Protein AF-A0A5E4IIJ9-F1 (afdb_monomer)

Solvent-accessible surface area (backbone atoms only — not comparable to full-atom values): 4917 Å² total; per-residue (Å²): 143,86,91,84,83,84,60,81,67,59,54,50,55,56,48,50,56,56,51,62,75,66,58,84,57,96,70,56,72,65,58,58,51,50,52,25,50,51,29,46,77,70,68,38,20,74,60,16,32,55,43,27,47,58,50,35,74,76,38,76,82,43,62,67,42,56,52,50,28,51,53,20,52,55,49,43,52,52,55,58,57,74,74,110

Radius of gyration: 15.54 Å; Cα contacts (8 Å, |Δi|>4): 49; chains: 1; bounding box: 24×48×44 Å

Secondary structure (DSSP, 8-state):
-------HHHHHHHHHHHHHTT--S---HHHHHHHHHHHHHTT-HHHHHHHHHHHHHH-TT-HHHHHHHHHHHHHHHHHHHTT-

Sequence (84 aa):
MAPWSPGGRSTIIRIYDRLRSKSDSKGDINELTQECALLMDLGKYGKAARCYDEVLELEPENATASNNKGNSLMNLSKYLEAIH

Nearest PDB structures (foldseek):
  7qij-assembly1_CC  TM=9.069E-01  e=2.050E-01  Yersinia enterocolitica
  8arb-assembly1_A  TM=9.137E-01  e=2.332E-01  Yersinia enterocolitica
  3zgq-assembly1_A  TM=6.747E-01  e=2.186E-01  Homo sapiens
  3qou-assembly1_A  TM=6.395E-01  e=4.448E-01  Escherichia coli K-12
  5waq-assembly1_A  TM=6.132E-01  e=2.831E-01  Neisseria gonorrhoeae FA 1090

Foldseek 3Di:
DDDDDPDPPVVVVVVVVVVVVVPPDPDDLVVLLVVLVVCVVVLVLVVSLVSLVVSCVVPVPPPSSVVVNVVSVVSVVVVVVVVD

pLDDT: mean 70.81, std 16.82, range [33.41, 89.81]

Mean predicted aligned error: 11.94 Å

Structure (mmCIF, N/CA/C/O backbone):
data_AF-A0A5E4IIJ9-F1
#
_entry.id   AF-A0A5E4IIJ9-F1
#
loop_
_atom_site.group_PDB
_atom_site.id
_atom_site.type_symbol
_atom_site.label_atom_id
_atom_site.label_alt_id
_atom_site.label_comp_id
_atom_site.label_asym_id
_atom_site.label_entity_id
_atom_site.label_seq_id
_atom_site.pdbx_PDB_ins_code
_atom_site.Cartn_x
_atom_site.Cartn_y
_atom_site.Cartn_z
_atom_site.occupancy
_atom_site.B_iso_or_equiv
_atom_site.auth_seq_id
_atom_site.auth_comp_id
_atom_site.auth_asym_id
_atom_site.auth_atom_id
_atom_site.pdbx_PDB_model_num
ATOM 1 N N . MET A 1 1 ? 14.287 -38.586 -1.984 1.00 34.34 1 MET A N 1
ATOM 2 C CA . MET A 1 1 ? 14.960 -37.875 -3.092 1.00 34.34 1 MET A CA 1
ATOM 3 C C . MET A 1 1 ? 13.894 -37.046 -3.802 1.00 34.34 1 MET A C 1
ATOM 5 O O . MET A 1 1 ? 12.943 -37.637 -4.284 1.00 34.34 1 MET A O 1
ATOM 9 N N . ALA A 1 2 ? 13.965 -35.714 -3.768 1.00 61.72 2 ALA A N 1
ATOM 10 C CA . ALA A 1 2 ? 13.024 -34.794 -4.438 1.00 61.72 2 ALA A CA 1
ATOM 11 C C . ALA A 1 2 ? 13.861 -33.803 -5.267 1.00 61.72 2 ALA A C 1
ATOM 13 O O . ALA A 1 2 ? 14.973 -33.516 -4.812 1.00 61.72 2 ALA A O 1
ATOM 14 N N . PRO A 1 3 ? 13.414 -33.301 -6.444 1.00 53.03 3 PRO A N 1
ATOM 15 C CA . PRO A 1 3 ? 12.563 -32.098 -6.446 1.00 53.03 3 PRO A CA 1
ATOM 16 C C . PRO A 1 3 ? 11.734 -31.850 -7.738 1.00 53.03 3 PRO A C 1
ATOM 18 O O . PRO A 1 3 ? 12.294 -31.594 -8.799 1.00 53.03 3 PRO A O 1
ATOM 21 N N . TRP A 1 4 ? 10.405 -31.760 -7.645 1.00 33.41 4 TRP A N 1
ATOM 22 C CA . TRP A 1 4 ? 9.646 -30.807 -8.476 1.00 33.41 4 TRP A CA 1
ATOM 23 C C . TRP A 1 4 ? 8.311 -30.481 -7.798 1.00 33.41 4 TRP A C 1
ATOM 25 O O . TRP A 1 4 ? 7.437 -31.331 -7.642 1.00 33.41 4 TRP A O 1
ATOM 35 N N . SER A 1 5 ? 8.225 -29.260 -7.277 1.00 41.59 5 SER A N 1
ATOM 36 C CA . SER A 1 5 ? 7.240 -28.815 -6.292 1.00 41.59 5 SER A CA 1
ATOM 37 C C . SER A 1 5 ? 5.909 -28.404 -6.935 1.00 41.59 5 SER A C 1
ATOM 39 O O . SER A 1 5 ? 5.908 -27.516 -7.791 1.00 41.59 5 SER A O 1
ATOM 41 N N . PRO A 1 6 ? 4.753 -28.934 -6.492 1.00 40.59 6 PRO A N 1
ATOM 42 C CA . PRO A 1 6 ? 3.468 -28.423 -6.935 1.00 40.59 6 PRO A CA 1
ATOM 43 C C . PRO A 1 6 ? 3.162 -27.106 -6.207 1.00 40.59 6 PRO A C 1
ATOM 45 O O . PRO A 1 6 ? 2.940 -27.072 -5.001 1.00 40.59 6 PRO A O 1
ATOM 48 N N . GLY A 1 7 ? 3.137 -26.005 -6.957 1.00 42.59 7 GLY A N 1
ATOM 49 C CA . GLY A 1 7 ? 2.232 -24.886 -6.687 1.00 42.59 7 GLY A CA 1
ATOM 50 C C . GLY A 1 7 ? 2.365 -24.183 -5.332 1.00 42.59 7 GLY A C 1
ATOM 51 O O . GLY A 1 7 ? 1.401 -24.120 -4.570 1.00 42.59 7 GLY A O 1
ATOM 52 N N . GLY A 1 8 ? 3.491 -23.505 -5.096 1.00 47.00 8 GLY A N 1
ATOM 53 C CA . GLY A 1 8 ? 3.689 -22.581 -3.964 1.00 47.00 8 GLY A CA 1
ATOM 54 C C . GLY A 1 8 ? 2.749 -21.359 -3.910 1.00 47.00 8 GLY A C 1
ATOM 55 O O . GLY A 1 8 ? 2.927 -20.495 -3.063 1.00 47.00 8 GLY A O 1
ATOM 56 N N . ARG A 1 9 ? 1.736 -21.261 -4.787 1.00 46.62 9 ARG A N 1
ATOM 57 C CA . ARG A 1 9 ? 0.714 -20.194 -4.759 1.00 46.62 9 ARG A CA 1
ATOM 58 C C . ARG A 1 9 ? -0.524 -20.566 -3.935 1.00 46.62 9 ARG A C 1
ATOM 60 O O . ARG A 1 9 ? -1.196 -19.673 -3.434 1.00 46.62 9 ARG A O 1
ATOM 67 N N . SER A 1 10 ? -0.815 -21.861 -3.773 1.00 46.59 10 SER A N 1
ATOM 68 C CA . SER A 1 10 ? -1.982 -22.337 -3.008 1.00 46.59 10 SER A CA 1
ATOM 69 C C . SER A 1 10 ? -1.700 -22.385 -1.505 1.00 46.59 10 SER A C 1
ATOM 71 O O . SER A 1 10 ? -2.557 -22.055 -0.686 1.00 46.59 10 SER A O 1
ATOM 73 N N . THR A 1 11 ? -0.462 -22.716 -1.128 1.00 50.22 11 THR A N 1
ATOM 74 C CA . THR A 1 11 ? -0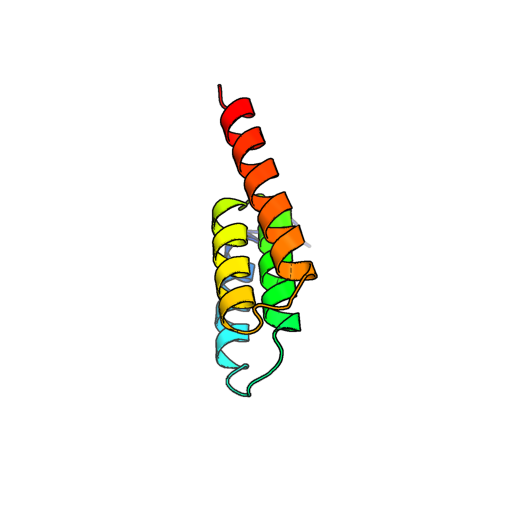.029 -22.705 0.271 1.00 50.22 11 THR A CA 1
ATOM 75 C C . THR A 1 11 ? -0.026 -21.303 0.845 1.00 50.22 11 THR A C 1
ATOM 77 O O . THR A 1 11 ? -0.528 -21.148 1.944 1.00 50.22 11 THR A O 1
ATOM 80 N N . ILE A 1 12 ? 0.451 -20.290 0.113 1.00 54.44 12 ILE A N 1
ATOM 81 C CA . ILE A 1 12 ? 0.453 -18.902 0.594 1.00 54.44 12 ILE A CA 1
ATOM 82 C C . ILE A 1 12 ? -0.972 -18.463 0.928 1.00 54.44 12 ILE A C 1
ATOM 84 O O . ILE A 1 12 ? -1.217 -18.110 2.069 1.00 54.44 12 ILE A O 1
ATOM 88 N N . ILE A 1 13 ? -1.934 -18.595 0.009 1.00 58.97 13 ILE A N 1
ATOM 89 C CA . ILE A 1 13 ? -3.335 -18.203 0.264 1.00 58.97 13 ILE A CA 1
ATOM 90 C C . ILE A 1 13 ? -3.906 -18.949 1.481 1.00 58.97 13 ILE A C 1
ATOM 92 O O . ILE A 1 13 ? -4.532 -18.345 2.343 1.00 58.97 13 ILE A O 1
ATOM 96 N N . ARG A 1 14 ? -3.625 -20.251 1.605 1.00 55.38 14 ARG A N 1
ATOM 97 C CA . ARG A 1 14 ? -4.116 -21.076 2.718 1.00 55.38 14 ARG A CA 1
ATOM 98 C C . ARG A 1 14 ? -3.416 -20.786 4.052 1.00 55.38 14 ARG A C 1
ATOM 100 O O . ARG A 1 14 ? -3.999 -21.001 5.111 1.00 55.38 14 ARG A O 1
ATOM 107 N N . ILE A 1 15 ? -2.157 -20.356 4.007 1.00 56.75 15 ILE A N 1
ATOM 108 C CA . ILE A 1 15 ? -1.398 -19.877 5.165 1.00 56.75 15 ILE A CA 1
ATOM 109 C C . ILE A 1 15 ? -1.941 -18.500 5.570 1.00 56.75 15 ILE A C 1
ATOM 111 O O . ILE A 1 15 ? -2.186 -18.299 6.750 1.00 56.75 15 ILE A O 1
ATOM 115 N N . TYR A 1 16 ? -2.233 -17.618 4.612 1.00 51.97 16 TYR A N 1
ATOM 116 C CA . TYR A 1 16 ? -2.861 -16.309 4.821 1.00 51.97 16 TYR A CA 1
ATOM 117 C C . TYR A 1 16 ? -4.245 -16.418 5.480 1.00 51.97 16 TYR A C 1
ATOM 119 O O . TYR A 1 16 ? -4.474 -15.786 6.505 1.00 51.97 16 TYR A O 1
ATOM 127 N N . ASP A 1 17 ? -5.135 -17.283 4.981 1.00 57.12 17 ASP A N 1
ATOM 128 C CA . ASP A 1 17 ? -6.452 -17.530 5.602 1.00 57.12 17 ASP A CA 1
ATOM 129 C C . ASP A 1 17 ? -6.327 -18.059 7.042 1.00 57.12 17 ASP A C 1
ATOM 131 O O . ASP A 1 17 ? -7.094 -17.707 7.938 1.00 57.12 17 ASP A O 1
ATOM 135 N N . ARG A 1 18 ? -5.311 -18.895 7.292 1.00 52.50 18 ARG A N 1
ATOM 136 C CA . ARG A 1 18 ? -5.032 -19.456 8.619 1.00 52.50 18 ARG A CA 1
ATOM 137 C C . ARG A 1 18 ? -4.411 -18.435 9.579 1.00 52.50 18 ARG A C 1
ATOM 139 O O . ARG A 1 18 ? -4.635 -18.544 10.781 1.00 52.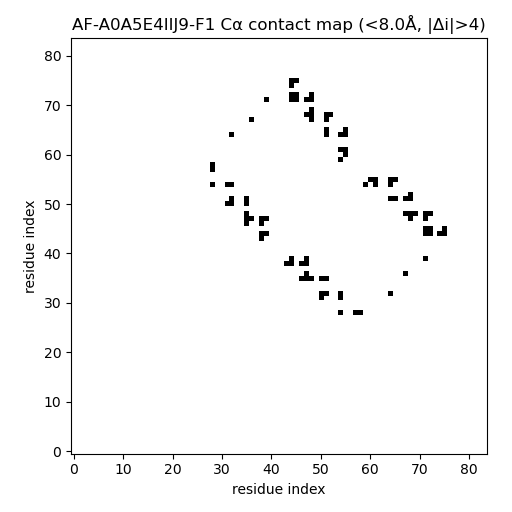50 18 ARG A O 1
ATOM 146 N N . LEU A 1 19 ? -3.634 -17.478 9.075 1.00 51.78 19 LEU A N 1
ATOM 147 C CA . LEU A 1 19 ? -3.109 -16.361 9.865 1.00 51.78 19 LEU A CA 1
ATOM 148 C C . LEU A 1 19 ? -4.244 -15.404 10.258 1.00 51.78 19 LEU A C 1
ATOM 150 O O . LEU A 1 19 ? -4.338 -15.024 11.4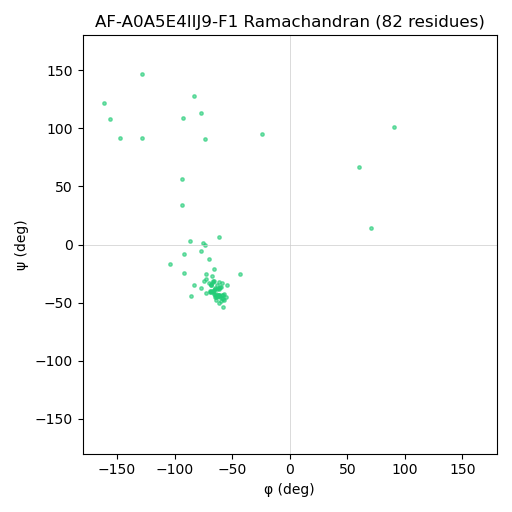22 1.00 51.78 19 LEU A O 1
ATOM 154 N N . ARG A 1 20 ? -5.186 -15.149 9.340 1.00 57.06 20 ARG A N 1
ATOM 155 C CA . ARG A 1 20 ? -6.369 -14.304 9.567 1.00 57.06 20 ARG A CA 1
ATOM 156 C C . ARG A 1 20 ? -7.304 -14.830 10.662 1.00 57.06 20 ARG A C 1
ATOM 158 O O . ARG A 1 20 ? -7.894 -14.040 11.382 1.00 57.06 20 ARG A O 1
ATOM 165 N N . SER A 1 21 ? -7.401 -16.150 10.843 1.00 46.94 21 SER A N 1
ATOM 166 C CA . SER A 1 21 ? -8.206 -16.746 11.926 1.00 46.94 21 SER A CA 1
ATOM 167 C C . SER A 1 21 ? -7.544 -16.682 13.316 1.00 46.94 21 SER A C 1
ATOM 169 O O . SER A 1 21 ? -8.156 -17.115 14.292 1.00 46.94 21 SER A O 1
ATOM 171 N N . LYS A 1 22 ? -6.287 -16.223 13.423 1.00 45.94 22 LYS A N 1
ATOM 172 C CA . LYS A 1 22 ? -5.562 -16.094 14.700 1.00 45.94 22 LYS A CA 1
ATOM 173 C C . LYS A 1 22 ? -5.458 -14.653 15.208 1.00 45.94 22 LYS A C 1
ATOM 175 O O . LYS A 1 22 ? -5.184 -14.484 16.392 1.00 45.94 22 LYS A O 1
ATOM 180 N N . SER A 1 23 ? -5.689 -13.644 14.366 1.00 45.38 23 SER A N 1
ATOM 181 C CA . SER A 1 23 ? -5.546 -12.223 14.722 1.00 45.38 23 SER A CA 1
ATOM 182 C C . SER A 1 23 ? -6.857 -11.577 15.200 1.00 45.38 23 SER A C 1
ATOM 184 O O . SER A 1 23 ? -7.096 -10.395 14.964 1.00 45.38 23 SER A O 1
ATOM 186 N N . ASP A 1 24 ? -7.720 -12.328 15.890 1.00 51.66 24 ASP A N 1
ATOM 187 C CA . ASP A 1 24 ? -8.901 -11.757 16.564 1.00 51.66 24 ASP A CA 1
ATOM 188 C C . ASP A 1 24 ? -8.535 -10.964 17.838 1.00 51.66 24 ASP A C 1
ATOM 190 O O . ASP A 1 24 ? -9.395 -10.376 18.495 1.00 51.66 24 ASP A O 1
ATOM 194 N N . SER A 1 25 ? -7.251 -10.877 18.192 1.00 42.66 25 SER A N 1
ATOM 195 C CA . SER A 1 25 ? -6.763 -9.870 19.132 1.00 42.66 25 SER A CA 1
ATOM 196 C C . SER A 1 25 ? -6.291 -8.653 18.348 1.00 42.66 25 SER A C 1
ATOM 198 O O . SER A 1 25 ? -5.252 -8.733 17.704 1.00 42.66 25 SER A O 1
ATOM 200 N N . LYS A 1 26 ? -7.044 -7.546 18.421 1.00 51.09 26 LYS A N 1
ATOM 201 C CA . LYS A 1 26 ? -6.627 -6.177 18.056 1.00 51.09 26 LYS A CA 1
ATOM 202 C C . LYS A 1 26 ? -5.097 -6.002 18.137 1.00 51.09 26 LYS A C 1
ATOM 204 O O . LYS A 1 26 ? -4.573 -5.754 19.218 1.00 51.09 26 LYS A O 1
ATOM 209 N N . GLY A 1 27 ? -4.413 -6.162 17.011 1.00 51.53 27 GLY A N 1
ATOM 210 C CA . GLY A 1 27 ? -2.962 -6.070 16.874 1.00 51.53 27 GLY A CA 1
ATOM 211 C C . GLY A 1 27 ? -2.694 -5.505 15.492 1.00 51.53 27 GLY A C 1
ATOM 212 O O . GLY A 1 27 ? -2.920 -6.162 14.487 1.00 51.53 27 GLY A O 1
ATOM 213 N N . ASP A 1 28 ? -2.586 -4.183 15.457 1.00 63.44 28 ASP A N 1
ATOM 214 C CA . ASP A 1 28 ? -1.394 -3.456 15.027 1.00 63.44 28 ASP A CA 1
ATOM 215 C C . ASP A 1 28 ? -1.449 -3.163 13.533 1.00 63.44 28 ASP A C 1
ATOM 217 O O . ASP A 1 28 ? -1.131 -3.988 12.687 1.00 63.44 28 ASP A O 1
ATOM 221 N N . ILE A 1 29 ? -1.801 -1.924 13.203 1.00 69.56 29 ILE A N 1
ATOM 222 C CA . ILE A 1 29 ? -1.711 -1.324 11.863 1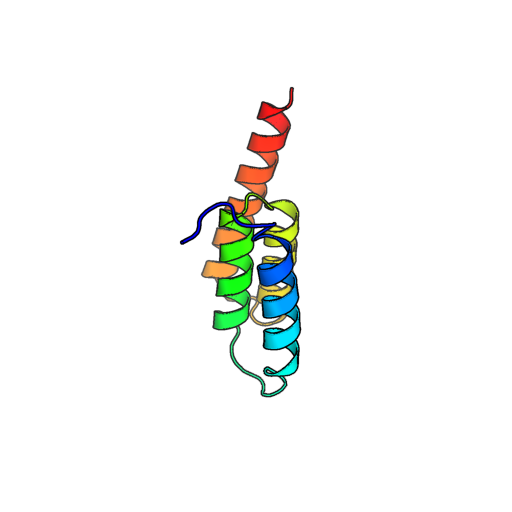.00 69.56 29 ILE A CA 1
ATOM 223 C C . ILE A 1 29 ? -0.388 -1.653 11.146 1.00 69.56 29 ILE A C 1
ATOM 225 O O . ILE A 1 29 ? -0.344 -1.725 9.919 1.00 69.56 29 ILE A O 1
ATOM 229 N N . ASN A 1 30 ? 0.671 -1.946 11.900 1.00 74.38 30 ASN A N 1
ATOM 230 C CA . ASN A 1 30 ? 1.934 -2.480 11.404 1.00 74.38 30 ASN A CA 1
ATOM 231 C C . ASN A 1 30 ? 1.804 -3.818 10.653 1.00 74.38 30 ASN A C 1
ATOM 233 O O . ASN A 1 30 ? 2.422 -3.966 9.601 1.00 74.38 30 ASN A O 1
ATOM 237 N N . GLU A 1 31 ? 1.020 -4.780 11.143 1.00 76.75 31 GLU A N 1
ATOM 238 C CA . GLU A 1 31 ? 0.825 -6.084 10.492 1.00 76.75 31 GLU A CA 1
ATOM 239 C C . GLU A 1 31 ? 0.031 -5.924 9.183 1.00 76.75 31 GLU A C 1
ATO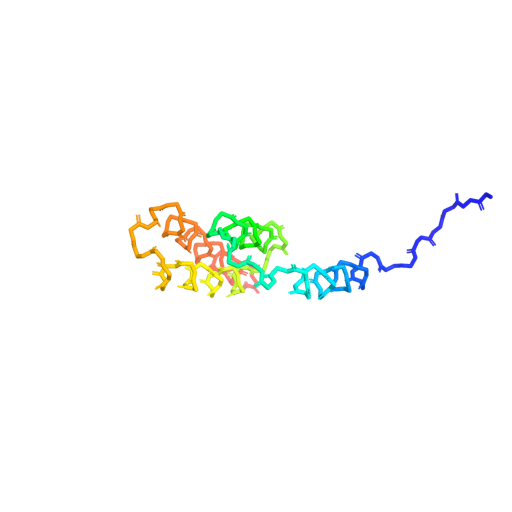M 241 O O . GLU A 1 31 ? 0.434 -6.447 8.142 1.00 76.75 31 GLU A O 1
ATOM 246 N N . LEU A 1 32 ? -1.001 -5.069 9.194 1.00 77.81 32 LEU A N 1
ATOM 247 C CA . LEU A 1 32 ? -1.749 -4.680 7.991 1.00 77.81 32 LEU A CA 1
ATOM 248 C C . LEU A 1 32 ? -0.833 -3.979 6.968 1.00 77.81 32 LEU A C 1
ATOM 250 O O . LEU A 1 32 ? -0.839 -4.302 5.783 1.00 77.81 32 LEU A O 1
ATOM 254 N N . THR A 1 33 ? 0.033 -3.074 7.431 1.00 80.44 33 THR A N 1
ATOM 255 C CA . THR A 1 33 ? 1.003 -2.361 6.582 1.00 80.44 33 THR A CA 1
ATOM 256 C C . THR A 1 33 ? 2.012 -3.320 5.940 1.00 80.44 33 THR A C 1
ATOM 258 O O . THR A 1 33 ? 2.371 -3.142 4.771 1.00 80.44 33 THR A O 1
ATOM 261 N N . GLN A 1 34 ? 2.450 -4.353 6.670 1.00 81.06 34 GLN A N 1
ATOM 262 C CA . GLN A 1 34 ? 3.322 -5.405 6.141 1.00 81.06 34 GLN A CA 1
ATOM 263 C C . GLN A 1 34 ? 2.608 -6.258 5.088 1.00 81.06 34 GLN A C 1
ATOM 265 O O . GLN A 1 34 ? 3.192 -6.549 4.045 1.00 81.06 34 GLN A O 1
ATOM 270 N N . GLU A 1 35 ? 1.336 -6.606 5.294 1.00 82.69 35 GLU A N 1
ATOM 271 C CA . GLU A 1 35 ? 0.540 -7.310 4.285 1.00 82.69 35 GLU A CA 1
ATOM 272 C C . GLU A 1 35 ? 0.395 -6.488 2.994 1.00 82.69 35 GLU A C 1
ATOM 274 O O . GLU A 1 35 ? 0.616 -7.010 1.894 1.00 82.69 35 GLU A O 1
ATOM 279 N N . CYS A 1 36 ? 0.105 -5.189 3.108 1.00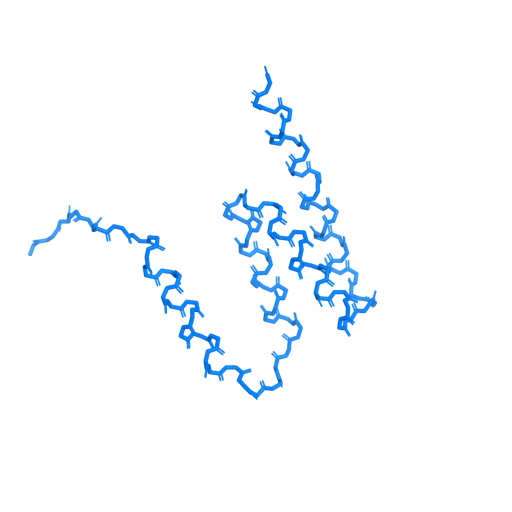 84.88 36 CYS A N 1
ATOM 280 C CA . CYS A 1 36 ? 0.013 -4.303 1.948 1.00 84.88 36 CYS A CA 1
ATOM 281 C C . CYS A 1 36 ? 1.346 -4.206 1.186 1.00 84.88 36 CYS A C 1
ATOM 283 O O . CYS A 1 36 ? 1.355 -4.202 -0.049 1.00 84.88 36 CYS A O 1
ATOM 285 N N . ALA A 1 37 ? 2.475 -4.189 1.901 1.00 82.25 37 ALA A N 1
ATOM 286 C CA . ALA A 1 37 ? 3.804 -4.196 1.291 1.00 82.25 37 ALA A CA 1
ATOM 287 C C . ALA A 1 37 ? 4.086 -5.510 0.538 1.00 82.25 37 ALA A C 1
ATOM 289 O O . ALA A 1 37 ? 4.589 -5.488 -0.582 1.00 82.25 37 ALA A O 1
ATOM 290 N N . LEU A 1 38 ? 3.666 -6.659 1.071 1.00 84.31 38 LEU A N 1
ATOM 291 C CA . LEU A 1 38 ? 3.797 -7.938 0.361 1.00 84.31 38 LEU A CA 1
ATOM 292 C C . LEU A 1 38 ? 2.980 -7.959 -0.943 1.00 84.31 38 LEU A C 1
ATOM 294 O O . LEU A 1 38 ? 3.408 -8.535 -1.943 1.00 84.31 38 LEU A O 1
ATOM 298 N N . LEU A 1 39 ? 1.814 -7.306 -0.978 1.00 82.44 39 LEU A N 1
ATOM 299 C CA . LEU A 1 39 ? 1.021 -7.167 -2.207 1.00 82.44 39 LEU A CA 1
ATOM 300 C C . LEU A 1 39 ? 1.721 -6.303 -3.269 1.00 82.44 39 LEU A C 1
ATOM 302 O O . LEU A 1 39 ? 1.561 -6.584 -4.463 1.00 82.44 39 LEU A O 1
ATOM 306 N N . MET A 1 40 ? 2.500 -5.301 -2.849 1.00 81.06 40 MET A N 1
ATOM 307 C CA . MET A 1 40 ? 3.363 -4.509 -3.733 1.00 81.06 40 MET A CA 1
ATOM 308 C C . MET A 1 40 ? 4.458 -5.365 -4.365 1.00 81.06 40 MET A C 1
ATOM 310 O O . MET A 1 40 ? 4.620 -5.338 -5.586 1.00 81.06 40 MET A O 1
ATOM 314 N N . ASP A 1 41 ? 5.142 -6.175 -3.556 1.00 78.62 41 ASP A N 1
ATOM 315 C CA . ASP A 1 41 ? 6.224 -7.056 -4.013 1.00 78.62 41 ASP A CA 1
ATOM 316 C C . ASP A 1 41 ? 5.718 -8.158 -4.953 1.00 78.62 41 ASP A C 1
ATOM 318 O O . ASP A 1 41 ? 6.400 -8.567 -5.891 1.00 78.62 41 ASP A O 1
ATOM 322 N N . LEU A 1 42 ? 4.476 -8.606 -4.757 1.00 80.62 42 LEU A N 1
ATOM 323 C CA . LEU A 1 42 ? 3.801 -9.552 -5.648 1.00 80.62 42 LEU A CA 1
ATOM 324 C C . LEU A 1 42 ? 3.321 -8.922 -6.970 1.00 80.62 42 LEU A C 1
ATOM 326 O O . LEU A 1 42 ? 2.683 -9.614 -7.769 1.00 80.62 42 LEU A O 1
ATOM 330 N N . GLY A 1 43 ? 3.565 -7.627 -7.195 1.00 80.88 43 GLY A N 1
ATOM 331 C CA . GLY A 1 43 ? 3.131 -6.898 -8.390 1.00 80.88 43 GLY A CA 1
ATOM 332 C C . GLY A 1 43 ? 1.620 -6.658 -8.455 1.00 80.88 43 GLY A C 1
ATOM 333 O O . GLY A 1 43 ? 1.076 -6.318 -9.505 1.00 80.88 43 GLY A O 1
ATOM 334 N N . LYS A 1 44 ? 0.897 -6.846 -7.343 1.00 84.00 44 LYS A N 1
ATOM 335 C CA . LYS A 1 44 ? -0.561 -6.669 -7.266 1.00 84.00 44 LYS A CA 1
ATOM 336 C C . LYS A 1 44 ? -0.913 -5.259 -6.805 1.00 84.00 44 LYS A C 1
ATOM 338 O O . LYS A 1 44 ? -1.664 -5.081 -5.845 1.00 84.00 44 LYS A O 1
ATOM 343 N N . TYR A 1 45 ? -0.426 -4.262 -7.535 1.00 85.81 45 TYR A N 1
ATOM 344 C CA . TYR A 1 45 ? -0.540 -2.846 -7.173 1.00 85.81 45 TYR A CA 1
ATOM 345 C C . TYR A 1 45 ? -1.980 -2.382 -6.904 1.00 85.81 45 TYR A C 1
ATOM 347 O O . TYR A 1 45 ? -2.215 -1.598 -5.991 1.00 85.81 45 TYR A O 1
ATOM 355 N N . GLY A 1 46 ? -2.969 -2.920 -7.628 1.00 82.50 46 GLY A N 1
ATOM 356 C CA . GLY A 1 46 ? -4.379 -2.567 -7.418 1.00 82.50 46 GLY A CA 1
ATOM 357 C C . GLY A 1 46 ? -4.945 -3.069 -6.085 1.00 82.50 46 GLY A C 1
ATOM 358 O O . GLY A 1 46 ? -5.760 -2.393 -5.465 1.00 82.50 46 GLY A O 1
ATOM 359 N N . LYS A 1 47 ? -4.491 -4.237 -5.609 1.00 82.69 47 LYS A N 1
ATOM 360 C CA . LYS A 1 47 ? -4.865 -4.745 -4.279 1.00 82.69 47 LYS A CA 1
ATOM 361 C C . LYS A 1 47 ? -4.089 -4.031 -3.175 1.00 82.69 47 LYS A C 1
ATOM 363 O O . LYS A 1 47 ? -4.674 -3.743 -2.140 1.00 82.69 47 LYS A O 1
ATOM 368 N N . ALA A 1 48 ? -2.818 -3.711 -3.419 1.00 85.00 48 ALA A N 1
ATOM 369 C CA . ALA A 1 48 ? -1.995 -2.948 -2.485 1.00 85.00 48 ALA A CA 1
ATOM 370 C C . ALA A 1 48 ? -2.578 -1.554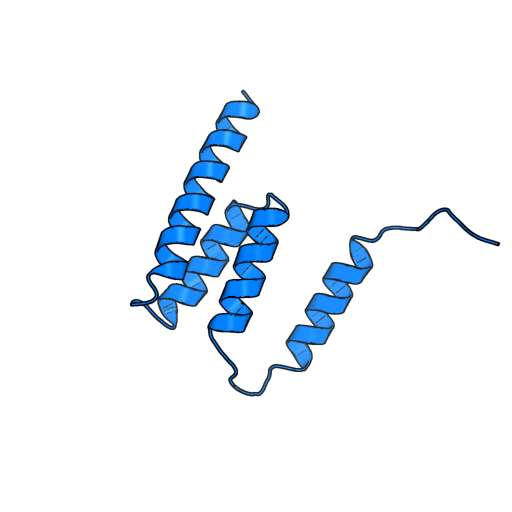 -2.207 1.00 85.00 48 ALA A C 1
ATOM 372 O O . ALA A 1 48 ? -2.707 -1.174 -1.050 1.00 85.00 48 ALA A O 1
ATOM 373 N N . ALA A 1 49 ? -3.023 -0.829 -3.241 1.00 87.00 49 ALA A N 1
ATOM 374 C CA . ALA A 1 49 ? -3.645 0.486 -3.070 1.00 87.00 49 ALA A CA 1
ATOM 375 C C . ALA A 1 49 ? -4.885 0.432 -2.161 1.00 87.00 49 ALA A C 1
ATOM 377 O O . ALA A 1 49 ? -5.023 1.257 -1.264 1.00 87.00 49 ALA A O 1
ATOM 378 N N . ARG A 1 50 ? -5.739 -0.581 -2.353 1.00 85.94 50 ARG A N 1
ATOM 379 C CA . ARG A 1 50 ? -6.946 -0.793 -1.542 1.00 85.94 50 ARG A CA 1
ATOM 380 C C . ARG A 1 50 ? -6.619 -1.201 -0.100 1.00 85.94 50 ARG A C 1
ATOM 382 O O . ARG A 1 50 ? -7.298 -0.778 0.820 1.00 85.94 50 ARG A O 1
ATOM 389 N N . CYS A 1 51 ? -5.549 -1.973 0.086 1.00 85.81 51 CYS A N 1
ATOM 390 C CA . CYS A 1 51 ? -5.029 -2.343 1.401 1.00 85.81 51 CYS A CA 1
ATOM 391 C C . CYS A 1 51 ? -4.513 -1.111 2.170 1.00 85.81 51 CYS A C 1
ATOM 393 O O . CYS A 1 51 ? -4.832 -0.933 3.340 1.00 85.81 51 CYS A O 1
ATOM 395 N N . TYR A 1 52 ? -3.780 -0.207 1.506 1.00 87.69 52 TYR A N 1
ATOM 396 C CA . TYR A 1 52 ? -3.346 1.046 2.134 1.00 87.69 52 TYR A CA 1
ATOM 397 C C . TYR A 1 52 ? -4.503 2.007 2.433 1.00 87.69 52 TYR A C 1
ATOM 399 O O . TYR A 1 52 ? -4.387 2.785 3.374 1.00 87.69 52 TYR A O 1
ATOM 407 N N . ASP A 1 53 ? -5.608 1.952 1.684 1.00 88.81 53 ASP A N 1
ATOM 408 C CA . ASP A 1 53 ? -6.828 2.686 2.043 1.00 88.81 53 ASP A CA 1
ATOM 409 C C . ASP A 1 53 ? -7.416 2.193 3.371 1.00 88.81 53 ASP A C 1
ATOM 411 O O . ASP A 1 53 ? -7.699 3.015 4.235 1.00 88.81 53 ASP A O 1
ATOM 415 N N . GLU A 1 54 ? -7.498 0.878 3.592 1.00 83.88 54 GLU A N 1
ATOM 416 C CA . GLU A 1 54 ? -7.943 0.319 4.881 1.00 83.88 54 GLU A CA 1
ATOM 417 C C . GLU A 1 54 ? -7.008 0.724 6.037 1.00 83.88 54 GLU A C 1
ATOM 419 O O . GLU A 1 54 ? -7.471 1.043 7.131 1.00 83.88 54 GLU A O 1
ATOM 424 N N . VAL A 1 55 ? -5.690 0.785 5.796 1.00 85.31 55 VAL A N 1
ATOM 425 C CA . VAL A 1 55 ? -4.724 1.294 6.788 1.00 85.31 55 VAL A CA 1
ATOM 426 C C . VAL A 1 55 ? -5.000 2.763 7.130 1.00 85.31 55 VAL A C 1
ATOM 428 O O . VAL A 1 55 ? -4.979 3.130 8.302 1.00 85.31 55 VAL A O 1
ATOM 431 N N . LEU A 1 56 ? -5.271 3.600 6.125 1.00 85.88 56 LEU A N 1
ATOM 432 C CA . LEU A 1 56 ? -5.537 5.031 6.305 1.00 85.88 56 LEU A CA 1
ATOM 433 C C . LEU A 1 56 ? -6.914 5.317 6.921 1.00 85.88 56 LEU A C 1
ATOM 435 O O . LEU A 1 56 ? -7.085 6.350 7.561 1.00 85.88 56 LEU A O 1
ATOM 439 N N . GLU A 1 57 ? -7.892 4.423 6.763 1.00 84.69 57 GLU A N 1
ATOM 440 C CA . GLU A 1 57 ? -9.171 4.512 7.481 1.00 84.69 57 GLU A CA 1
ATOM 441 C C . GLU A 1 57 ? -8.995 4.296 8.992 1.00 84.69 57 GLU A C 1
ATOM 443 O O . GLU A 1 57 ? -9.721 4.890 9.791 1.00 84.69 57 GLU A O 1
ATOM 448 N N . LEU A 1 58 ? -8.017 3.474 9.386 1.00 81.56 58 LEU A N 1
ATOM 449 C CA . LEU A 1 58 ? -7.695 3.197 10.787 1.00 81.56 58 LEU A CA 1
ATOM 450 C C . LEU A 1 58 ? -6.730 4.235 11.381 1.00 81.56 58 LEU A C 1
ATOM 452 O O . LEU A 1 58 ? -6.956 4.714 12.491 1.00 81.56 58 LEU A O 1
ATOM 456 N N . GLU A 1 59 ? -5.683 4.607 10.641 1.00 79.88 59 GLU A N 1
ATOM 457 C CA . GLU A 1 59 ? -4.759 5.696 10.971 1.00 79.88 59 GLU A CA 1
ATOM 458 C C . GLU A 1 59 ? -4.606 6.668 9.793 1.00 79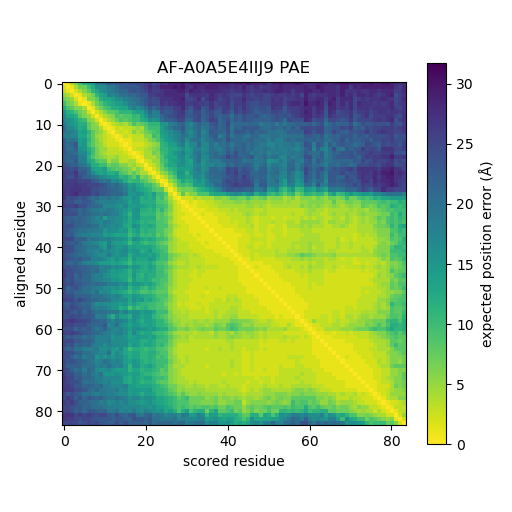.88 59 GLU A C 1
ATOM 460 O O . GLU A 1 59 ? -3.707 6.523 8.956 1.00 79.88 59 GLU A O 1
ATOM 465 N N . PRO A 1 60 ? -5.427 7.726 9.747 1.00 81.31 60 PRO A N 1
ATOM 466 C CA . PRO A 1 60 ? -5.331 8.729 8.690 1.00 81.31 60 PRO A CA 1
ATOM 467 C C . PRO A 1 60 ? -4.018 9.528 8.725 1.00 81.31 60 PRO A C 1
ATOM 469 O O . PRO A 1 60 ? -3.614 10.076 7.701 1.00 81.31 60 PRO A O 1
ATOM 472 N N . GLU A 1 61 ? -3.317 9.572 9.864 1.00 86.31 61 GLU A N 1
ATOM 473 C CA . GLU A 1 61 ? -1.997 10.213 9.997 1.00 86.31 61 GLU A CA 1
ATOM 474 C C . GLU A 1 61 ? -0.816 9.297 9.631 1.00 86.31 61 GLU A C 1
ATOM 476 O O . GLU A 1 61 ? 0.343 9.711 9.723 1.00 86.31 61 GLU A O 1
ATOM 481 N N . ASN A 1 62 ? -1.065 8.065 9.175 1.00 82.44 62 ASN A N 1
ATOM 482 C CA . ASN A 1 62 ? 0.011 7.153 8.810 1.00 82.44 62 ASN A CA 1
ATOM 483 C C . ASN A 1 62 ? 0.673 7.567 7.480 1.00 82.44 62 ASN A C 1
ATOM 485 O O . ASN A 1 62 ? 0.291 7.150 6.380 1.00 82.44 62 ASN A O 1
ATOM 489 N N . ALA A 1 63 ? 1.713 8.395 7.589 1.00 86.19 63 ALA A N 1
ATOM 490 C CA . ALA A 1 63 ? 2.478 8.904 6.453 1.00 86.19 63 ALA A CA 1
ATOM 491 C C . ALA A 1 63 ? 3.113 7.780 5.615 1.00 86.19 63 ALA A C 1
ATOM 493 O O . ALA A 1 63 ? 3.212 7.894 4.390 1.00 86.19 63 ALA A O 1
ATOM 494 N N . THR A 1 64 ? 3.507 6.671 6.249 1.00 85.38 64 THR A N 1
ATOM 495 C CA . THR A 1 64 ? 4.073 5.503 5.563 1.00 85.38 64 THR A CA 1
ATOM 496 C C . THR A 1 64 ? 3.041 4.847 4.647 1.00 8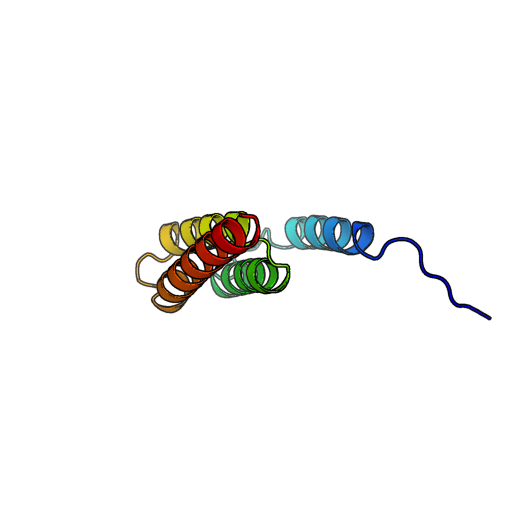5.38 64 THR A C 1
ATOM 498 O O . THR A 1 64 ? 3.352 4.562 3.488 1.00 85.38 64 THR A O 1
ATOM 501 N N . ALA A 1 65 ? 1.806 4.664 5.119 1.00 85.56 65 ALA A N 1
ATOM 502 C CA . ALA A 1 65 ? 0.718 4.106 4.320 1.00 85.56 65 ALA A CA 1
ATOM 503 C C . ALA A 1 65 ? 0.358 5.005 3.127 1.00 85.56 65 ALA A C 1
ATOM 505 O O . ALA A 1 65 ? 0.270 4.520 1.998 1.00 85.56 65 ALA A O 1
ATOM 506 N N . SER A 1 66 ? 0.251 6.322 3.337 1.00 88.75 66 SER A N 1
ATOM 507 C CA . SER A 1 66 ? 0.002 7.282 2.248 1.00 88.75 66 SER A CA 1
ATOM 508 C C . SER A 1 66 ? 1.112 7.280 1.192 1.00 88.75 66 SER A C 1
ATOM 510 O O . SER A 1 66 ? 0.829 7.249 -0.009 1.00 88.75 66 SER A O 1
ATOM 512 N N . ASN A 1 67 ? 2.381 7.248 1.613 1.00 89.81 67 ASN A N 1
ATOM 513 C CA . ASN A 1 67 ? 3.507 7.196 0.681 1.00 89.81 67 ASN A CA 1
ATOM 514 C C . ASN A 1 67 ? 3.504 5.891 -0.136 1.00 89.81 67 ASN A C 1
ATOM 516 O O . ASN A 1 67 ? 3.676 5.899 -1.358 1.00 89.81 67 ASN A O 1
ATOM 520 N N . ASN A 1 68 ? 3.234 4.759 0.518 1.00 86.81 68 ASN A N 1
ATOM 521 C CA . ASN A 1 68 ? 3.181 3.467 -0.156 1.00 86.81 68 ASN A CA 1
ATOM 522 C C . ASN A 1 68 ? 1.964 3.325 -1.082 1.00 86.81 68 ASN A C 1
ATOM 524 O O . ASN A 1 68 ? 2.085 2.728 -2.156 1.00 86.81 68 ASN A O 1
ATOM 528 N N . LYS A 1 69 ? 0.820 3.933 -0.747 1.00 88.62 69 LYS A N 1
ATOM 529 C CA . LYS A 1 69 ? -0.329 4.056 -1.656 1.00 88.62 69 LYS A CA 1
ATOM 530 C C . LYS A 1 69 ? 0.057 4.803 -2.933 1.00 88.62 69 LYS A C 1
ATOM 532 O O . LYS A 1 69 ? -0.235 4.329 -4.031 1.00 88.62 69 LYS A O 1
ATOM 537 N N . GLY A 1 70 ? 0.768 5.924 -2.806 1.00 89.38 70 GLY A N 1
ATOM 538 C CA . GLY A 1 70 ? 1.296 6.671 -3.952 1.00 89.38 70 GLY A CA 1
ATOM 539 C C . GLY A 1 70 ? 2.206 5.814 -4.837 1.00 89.38 70 GLY A C 1
ATOM 540 O O . GLY A 1 70 ? 1.999 5.726 -6.049 1.00 89.38 70 GLY A O 1
ATOM 541 N N . ASN A 1 71 ? 3.147 5.089 -4.224 1.00 88.56 71 ASN A N 1
ATOM 542 C CA . ASN A 1 71 ? 4.011 4.139 -4.932 1.00 88.56 71 ASN A CA 1
ATOM 543 C C . ASN A 1 71 ? 3.215 3.019 -5.619 1.00 88.56 71 ASN A C 1
ATOM 545 O O . ASN A 1 71 ? 3.569 2.598 -6.722 1.00 88.56 71 ASN A O 1
ATOM 549 N N . SER A 1 72 ? 2.131 2.547 -5.002 1.00 86.94 72 SER A N 1
ATOM 550 C CA . SER A 1 72 ? 1.236 1.539 -5.582 1.00 86.94 72 SER A CA 1
ATOM 551 C C . SER A 1 72 ? 0.605 2.044 -6.876 1.00 86.94 72 SER A C 1
ATOM 553 O O . SER A 1 72 ? 0.689 1.383 -7.907 1.00 86.94 72 SER A O 1
ATOM 555 N N . LEU A 1 73 ? 0.027 3.245 -6.849 1.00 86.19 73 LEU A N 1
ATOM 556 C CA . LEU A 1 73 ? -0.645 3.847 -8.003 1.00 86.19 73 LEU A CA 1
ATOM 557 C C . LEU A 1 73 ? 0.331 4.177 -9.139 1.00 86.19 73 LEU A C 1
ATOM 559 O O . LEU A 1 73 ? 0.038 3.907 -10.303 1.00 86.19 73 LEU A O 1
ATOM 563 N N . MET A 1 74 ? 1.518 4.684 -8.799 1.00 87.44 74 MET A N 1
ATOM 564 C CA . MET A 1 74 ? 2.605 4.930 -9.752 1.00 87.44 74 MET A CA 1
ATOM 565 C C . MET A 1 74 ? 3.015 3.656 -10.492 1.00 87.44 74 MET A C 1
ATOM 567 O O . MET A 1 74 ? 3.156 3.659 -11.714 1.00 87.44 74 MET A O 1
ATOM 571 N N . ASN A 1 75 ? 3.197 2.553 -9.762 1.00 84.06 75 ASN A N 1
ATOM 572 C CA . ASN A 1 75 ? 3.534 1.279 -10.383 1.00 84.06 75 ASN A CA 1
ATOM 573 C C . ASN A 1 75 ? 2.361 0.730 -11.199 1.00 84.06 75 ASN A C 1
ATOM 575 O O . ASN A 1 75 ? 2.575 0.288 -12.320 1.00 84.06 75 ASN A O 1
ATOM 579 N N . LEU A 1 76 ? 1.121 0.831 -10.713 1.00 83.81 76 LEU A N 1
ATOM 580 C CA . LEU A 1 76 ? -0.059 0.421 -11.479 1.00 83.81 76 LEU A CA 1
ATOM 581 C C . LEU A 1 76 ? -0.123 1.124 -12.846 1.00 83.81 76 LEU A C 1
ATOM 583 O O . LEU A 1 76 ? -0.338 0.463 -13.858 1.00 83.81 76 LEU A O 1
ATOM 587 N N . SER A 1 77 ? 0.113 2.439 -12.880 1.00 82.69 77 SER A N 1
ATOM 588 C CA . SER A 1 77 ? 0.129 3.219 -14.123 1.00 82.69 77 SER A CA 1
ATOM 589 C C . SER A 1 77 ? 1.225 2.748 -15.080 1.00 82.69 77 SER A C 1
ATOM 591 O O . SER A 1 77 ? 0.959 2.548 -16.261 1.00 82.69 77 SER A O 1
ATOM 593 N N . LYS A 1 78 ? 2.435 2.489 -14.569 1.00 75.81 78 LYS A N 1
ATOM 594 C CA . LYS A 1 78 ? 3.554 1.977 -15.377 1.00 75.81 78 LYS A CA 1
ATOM 595 C C . LYS A 1 78 ? 3.290 0.584 -15.939 1.00 75.81 78 LYS A C 1
ATOM 597 O O . LYS A 1 78 ? 3.683 0.299 -17.061 1.00 75.81 78 LYS A O 1
ATOM 602 N N . TYR A 1 79 ? 2.633 -0.290 -15.175 1.00 71.62 79 TYR A N 1
ATOM 603 C CA . TYR A 1 79 ? 2.246 -1.614 -15.667 1.00 71.62 79 TYR A CA 1
ATOM 604 C C . TYR A 1 79 ? 1.157 -1.528 -16.737 1.00 71.62 79 TYR A C 1
ATOM 606 O O . TYR A 1 79 ? 1.173 -2.324 -17.667 1.00 71.62 79 TYR A O 1
ATOM 614 N N . LEU A 1 80 ? 0.234 -0.568 -16.635 1.00 70.62 80 LEU A N 1
ATOM 615 C CA . LEU A 1 80 ? -0.762 -0.320 -17.680 1.00 70.62 80 LEU A CA 1
ATOM 616 C C . LEU A 1 80 ? -0.123 0.240 -18.959 1.00 70.62 80 LEU A C 1
ATOM 618 O O . LEU A 1 80 ? -0.489 -0.201 -20.043 1.00 70.62 80 LEU A O 1
ATOM 622 N N . GLU A 1 81 ? 0.853 1.144 -18.841 1.00 68.38 81 GLU A N 1
ATOM 623 C CA . GLU A 1 81 ? 1.646 1.628 -19.983 1.00 68.38 81 GLU A CA 1
ATOM 624 C C . GLU A 1 81 ? 2.506 0.525 -20.608 1.00 68.38 81 GLU A C 1
ATOM 626 O O . GLU A 1 81 ? 2.601 0.452 -21.824 1.00 68.38 81 GLU A O 1
ATOM 631 N N . ALA A 1 82 ? 3.094 -0.368 -19.805 1.00 60.25 82 ALA A N 1
ATOM 632 C CA . ALA A 1 82 ? 3.940 -1.460 -20.296 1.00 60.25 82 ALA A CA 1
ATOM 633 C C . ALA A 1 82 ? 3.175 -2.567 -21.048 1.00 60.25 82 ALA A C 1
ATOM 635 O O . ALA A 1 82 ? 3.800 -3.433 -21.659 1.00 60.25 82 ALA A O 1
ATOM 636 N N . ILE A 1 83 ? 1.841 -2.583 -20.964 1.00 56.84 83 ILE A N 1
ATOM 637 C CA . ILE A 1 83 ? 0.975 -3.533 -21.681 1.00 56.84 83 ILE A CA 1
ATOM 638 C C . ILE A 1 83 ? 0.517 -2.962 -23.044 1.00 56.84 83 ILE A C 1
ATOM 640 O O . ILE A 1 83 ? -0.077 -3.700 -23.831 1.00 56.84 83 ILE A O 1
ATOM 644 N N . HIS A 1 84 ? 0.797 -1.686 -23.339 1.00 47.97 84 HIS A N 1
ATOM 645 C CA . HIS A 1 84 ? 0.474 -1.027 -24.611 1.00 47.97 84 HIS A CA 1
ATOM 646 C C . HIS A 1 84 ? 1.658 -1.068 -25.586 1.00 47.97 84 HIS A C 1
ATOM 648 O O . HIS A 1 84 ? 1.404 -1.283 -26.792 1.00 47.97 84 HIS A O 1
#